Protein AF-A0A1V5PUN3-F1 (afdb_monomer)

Sequence (95 aa):
MGYGFSNLSFWVIFLATVVAEISAVLPTHALAGFGTYEGAFALAFIALGFSSGIAITVGFSYHLIMLSFSVILGIISMIIISLPFYRPKTAVNTP

Radius of gyration: 19.84 Å; Cα contacts (8 Å, |Δi|>4): 68; chains: 1; bounding box: 34×22×71 Å

Secondary structure (DSSP, 8-state):
----GGGS-HHHHHHHHHHHHHHHHSTT--GGGTTHHHHHHHHHHHHTT--HHHHHHHHHHHHHHHHHHHHHHHHHHHHHHHSGGG---------

Mean predicted aligned error: 7.39 Å

Foldseek 3Di:
DPDDPVRDDPVLQVVLQVQLVVQVPDPPADDLNPPRSLVSSLVSNVVVPDDSVVSNVCSVVVSVVVSVVVVVVVVVVVVVCPDPVNPPPPPPPDD

pLDDT: mean 86.66, std 10.56, range [55.34, 97.75]

Structure (mmCIF, N/CA/C/O backbone):
data_AF-A0A1V5PUN3-F1
#
_entry.id   AF-A0A1V5PUN3-F1
#
loop_
_atom_site.group_PDB
_atom_site.id
_atom_site.type_symbol
_atom_site.label_atom_id
_atom_site.label_alt_id
_atom_site.label_comp_id
_atom_site.label_asym_id
_atom_site.label_entity_id
_atom_site.label_seq_id
_atom_site.pdbx_PDB_ins_code
_atom_site.Cartn_x
_atom_site.Cartn_y
_atom_site.Cartn_z
_atom_site.occupancy
_atom_site.B_iso_or_equiv
_atom_site.auth_seq_id
_atom_site.auth_comp_id
_atom_site.auth_asym_id
_atom_site.auth_atom_id
_atom_site.pdbx_PDB_model_num
ATOM 1 N N 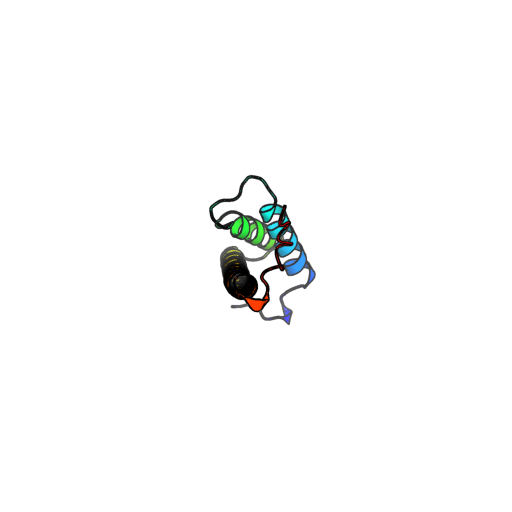. MET A 1 1 ? 5.022 3.317 18.017 1.00 55.56 1 MET A N 1
ATOM 2 C CA . MET A 1 1 ? 3.851 2.474 17.689 1.00 55.56 1 MET A CA 1
ATOM 3 C C . MET A 1 1 ? 3.543 1.647 18.932 1.00 55.56 1 MET A C 1
ATOM 5 O O . MET A 1 1 ? 4.400 0.886 19.343 1.00 55.56 1 MET A O 1
ATOM 9 N N . GLY A 1 2 ? 2.416 1.873 19.615 1.00 64.81 2 GLY A N 1
ATOM 10 C CA . GLY A 1 2 ? 2.117 1.264 20.929 1.00 64.81 2 GLY A CA 1
ATOM 11 C C . GLY A 1 2 ? 1.716 -0.221 20.904 1.00 64.81 2 GLY A C 1
ATOM 12 O O . GLY A 1 2 ? 1.188 -0.718 21.889 1.00 64.81 2 GLY A O 1
ATOM 13 N N . TYR A 1 3 ? 1.927 -0.912 19.781 1.00 66.56 3 TYR A N 1
ATOM 14 C CA . TYR A 1 3 ? 1.604 -2.323 19.570 1.00 66.56 3 TYR A CA 1
ATOM 15 C C . TYR A 1 3 ? 2.873 -3.038 19.096 1.00 66.56 3 TYR A C 1
ATOM 17 O O . TYR A 1 3 ? 3.526 -2.569 18.165 1.00 66.56 3 TYR A O 1
ATOM 25 N N . GLY A 1 4 ? 3.230 -4.150 19.743 1.00 68.56 4 GLY A N 1
ATOM 26 C CA . GLY A 1 4 ? 4.290 -5.050 19.281 1.00 68.56 4 GLY A CA 1
ATOM 27 C C . GLY A 1 4 ? 3.755 -6.108 18.312 1.00 68.56 4 GLY A C 1
ATOM 28 O O . GLY A 1 4 ? 2.546 -6.319 18.233 1.00 68.56 4 GLY A O 1
ATOM 29 N N . PHE A 1 5 ? 4.649 -6.818 17.615 1.00 66.75 5 PHE A N 1
ATOM 30 C CA . PHE A 1 5 ? 4.281 -7.909 16.696 1.00 66.75 5 PHE A CA 1
ATOM 31 C C . PHE A 1 5 ? 3.448 -9.017 17.364 1.00 66.75 5 PHE A C 1
ATOM 33 O O . PHE A 1 5 ? 2.621 -9.633 16.704 1.00 66.75 5 PHE A O 1
ATOM 40 N N . SER A 1 6 ? 3.598 -9.226 18.676 1.00 71.00 6 SER A N 1
ATOM 41 C CA . SER A 1 6 ? 2.778 -10.164 19.458 1.00 71.00 6 SER A CA 1
ATOM 42 C C . SER A 1 6 ? 1.301 -9.771 19.552 1.00 71.00 6 SER A C 1
ATOM 44 O O . SER A 1 6 ? 0.459 -10.625 19.805 1.00 71.00 6 SER A O 1
ATOM 46 N N . ASN A 1 7 ? 0.984 -8.487 19.371 1.00 72.38 7 ASN A N 1
ATOM 47 C CA . ASN A 1 7 ? -0.365 -7.940 19.536 1.00 72.38 7 ASN A CA 1
ATOM 48 C C . ASN A 1 7 ? -1.083 -7.767 18.189 1.00 72.38 7 ASN A C 1
ATOM 50 O O . ASN A 1 7 ? -2.229 -7.321 18.150 1.00 72.38 7 ASN A O 1
ATOM 54 N N . LEU A 1 8 ? -0.408 -8.085 17.083 1.00 75.69 8 LEU A N 1
ATOM 55 C CA . LEU A 1 8 ? -0.938 -7.993 15.730 1.00 75.69 8 LEU A CA 1
ATOM 56 C C . LEU A 1 8 ? -1.288 -9.394 15.238 1.00 75.69 8 LEU A C 1
ATOM 58 O O . LEU A 1 8 ? -0.428 -10.173 14.836 1.00 75.69 8 LEU A O 1
ATOM 62 N N . SER A 1 9 ? -2.581 -9.708 15.270 1.00 86.25 9 SER A N 1
ATOM 63 C CA . SER A 1 9 ? -3.088 -10.933 14.660 1.00 86.25 9 SER A CA 1
ATOM 64 C C . SER A 1 9 ? -2.834 -10.898 13.154 1.00 86.25 9 SER A C 1
ATOM 66 O O . SER A 1 9 ? -3.230 -9.949 12.475 1.00 86.25 9 SER A O 1
ATOM 68 N N . PHE A 1 10 ? -2.218 -11.957 12.625 1.00 87.31 10 PHE A N 1
ATOM 69 C CA . PHE A 1 10 ? -2.026 -12.142 11.186 1.00 87.31 10 PHE A CA 1
ATOM 70 C C . PHE A 1 10 ? -3.330 -11.917 10.408 1.00 87.31 10 PHE A C 1
ATOM 72 O O . PHE A 1 10 ? -3.340 -11.206 9.408 1.00 87.31 10 PHE A O 1
ATOM 79 N N . TRP A 1 11 ? -4.442 -12.453 10.917 1.00 89.88 11 TRP A N 1
ATOM 80 C CA . TRP A 1 11 ? -5.754 -12.345 10.281 1.00 89.88 11 TRP A CA 1
ATOM 81 C C . TRP A 1 11 ? -6.278 -10.915 10.213 1.00 89.88 11 TRP A C 1
ATOM 83 O O . TRP A 1 11 ? -6.950 -10.565 9.248 1.00 89.88 11 TRP A O 1
ATOM 93 N N . VAL A 1 12 ? -5.947 -10.084 11.203 1.00 88.19 12 VAL A N 1
ATOM 94 C CA . VAL A 1 12 ? -6.334 -8.670 11.203 1.00 88.19 12 VAL A CA 1
ATOM 95 C C . VAL A 1 12 ? -5.617 -7.937 10.081 1.00 88.19 12 VAL A C 1
ATOM 97 O O . VAL A 1 12 ? -6.265 -7.258 9.288 1.00 88.19 12 VAL A O 1
ATOM 100 N N . ILE A 1 13 ? -4.292 -8.099 9.995 1.00 88.94 13 ILE A N 1
ATOM 101 C CA . ILE A 1 13 ? -3.498 -7.455 8.943 1.00 88.94 13 ILE A CA 1
ATOM 102 C C . ILE A 1 13 ? -3.961 -7.957 7.578 1.00 88.94 13 ILE A C 1
ATOM 104 O O . ILE A 1 13 ? -4.248 -7.152 6.702 1.00 88.94 13 ILE A O 1
ATOM 108 N N . PHE A 1 14 ? -4.086 -9.276 7.418 1.00 91.81 14 PHE A N 1
ATOM 109 C CA . PHE A 1 14 ? -4.510 -9.890 6.166 1.00 91.81 14 PHE A CA 1
ATOM 110 C C . PHE A 1 14 ? -5.858 -9.343 5.690 1.00 91.81 14 PHE A C 1
ATOM 112 O O . PHE A 1 14 ? -5.963 -8.892 4.553 1.00 91.81 14 PHE A O 1
ATOM 119 N N . LEU A 1 15 ? -6.876 -9.332 6.556 1.00 92.62 15 LEU A N 1
ATOM 120 C CA . LEU A 1 15 ? -8.205 -8.860 6.179 1.00 92.62 15 LEU A CA 1
ATOM 121 C C . LEU A 1 15 ? -8.200 -7.366 5.842 1.00 92.62 15 LEU A C 1
ATOM 123 O O . LEU A 1 15 ? -8.809 -6.960 4.855 1.00 92.62 15 LEU A O 1
ATOM 127 N N . ALA A 1 16 ? -7.486 -6.553 6.621 1.00 91.38 16 ALA A N 1
ATOM 128 C CA . ALA A 1 16 ? -7.362 -5.128 6.347 1.00 91.38 16 ALA A CA 1
ATOM 129 C C . ALA A 1 16 ? -6.655 -4.837 5.019 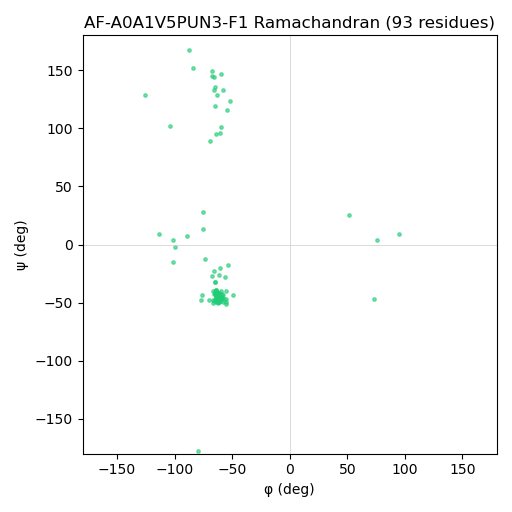1.00 91.38 16 ALA A C 1
ATOM 131 O O . ALA A 1 16 ? -7.120 -3.994 4.253 1.00 91.38 16 ALA A O 1
ATOM 132 N N . THR A 1 17 ? -5.580 -5.566 4.715 1.00 91.19 17 THR A N 1
ATOM 133 C CA . THR A 1 17 ? -4.897 -5.474 3.423 1.00 91.19 17 THR A CA 1
ATOM 134 C C . THR A 1 17 ? -5.821 -5.910 2.291 1.00 91.19 17 THR A C 1
ATOM 136 O O . THR A 1 17 ? -5.938 -5.185 1.315 1.00 91.19 17 THR A O 1
ATOM 139 N N . VAL A 1 18 ? -6.552 -7.023 2.423 1.00 94.12 18 VAL A N 1
ATOM 140 C CA . VAL A 1 18 ? -7.514 -7.469 1.397 1.00 94.12 18 VAL A CA 1
ATOM 141 C C . VAL A 1 18 ? -8.575 -6.405 1.119 1.00 94.12 18 VAL A C 1
ATOM 143 O O . VAL A 1 18 ? -8.873 -6.137 -0.039 1.00 94.12 18 VAL A O 1
ATOM 146 N N . VAL A 1 19 ? -9.128 -5.763 2.151 1.00 92.69 19 VAL A N 1
ATOM 147 C CA . VAL A 1 19 ? -10.109 -4.679 1.971 1.00 92.69 19 VAL A CA 1
ATOM 148 C C . VAL A 1 19 ? -9.487 -3.476 1.256 1.00 92.69 19 VAL A C 1
ATOM 150 O O . VAL A 1 19 ? 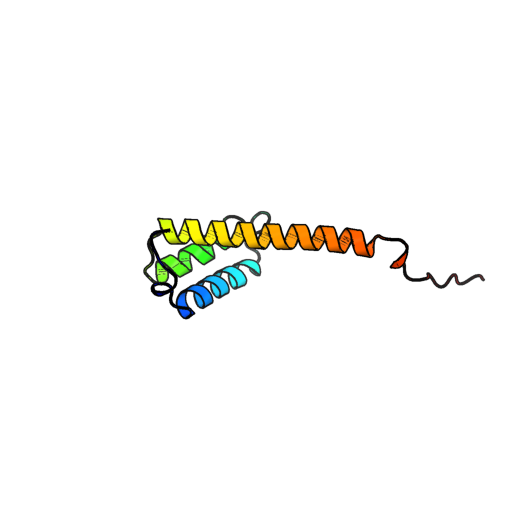-10.125 -2.893 0.378 1.00 92.69 19 VAL A O 1
ATOM 153 N N . ALA A 1 20 ? -8.240 -3.129 1.575 1.00 91.75 20 ALA A N 1
ATOM 154 C CA . ALA A 1 20 ? -7.515 -2.065 0.887 1.00 91.75 20 ALA A CA 1
ATOM 155 C C . ALA A 1 20 ? -7.239 -2.409 -0.588 1.00 91.75 20 ALA A C 1
ATOM 157 O O . ALA A 1 20 ? -7.485 -1.583 -1.464 1.00 91.75 20 ALA A O 1
ATOM 158 N N . GLU A 1 21 ? -6.838 -3.642 -0.891 1.00 92.31 21 GLU A N 1
ATOM 159 C CA . GLU A 1 21 ? -6.628 -4.113 -2.266 1.00 92.31 21 GLU A CA 1
ATOM 160 C C . GLU A 1 21 ? -7.935 -4.188 -3.063 1.00 92.31 21 GLU A C 1
ATOM 162 O O . GLU A 1 21 ? -7.979 -3.775 -4.217 1.00 92.31 21 GLU A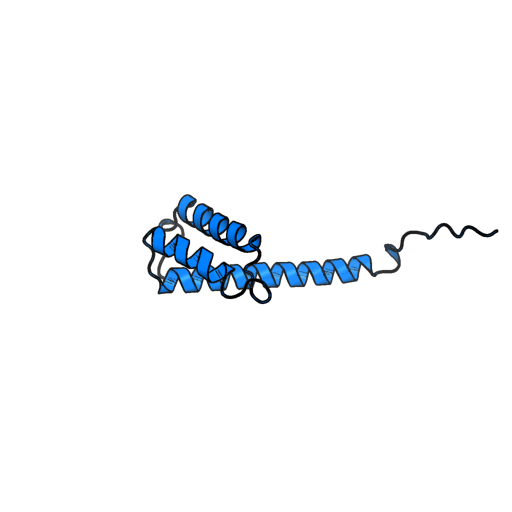 O 1
ATOM 167 N N . ILE A 1 22 ? -9.037 -4.641 -2.452 1.00 92.62 22 ILE A N 1
ATOM 168 C CA . ILE A 1 22 ? -10.366 -4.580 -3.080 1.00 92.62 22 ILE A CA 1
ATOM 169 C C . ILE A 1 22 ? -10.709 -3.135 -3.402 1.00 92.62 22 ILE A C 1
ATOM 171 O O . ILE A 1 22 ? -11.202 -2.860 -4.497 1.00 92.62 22 ILE A O 1
ATOM 175 N N . SER A 1 23 ? -10.423 -2.216 -2.471 1.00 91.19 23 SER A N 1
ATOM 176 C CA . SER A 1 23 ? -10.619 -0.803 -2.739 1.00 91.19 23 SER A CA 1
ATOM 177 C C . SER A 1 23 ? -9.852 -0.423 -3.995 1.00 91.19 23 SER A C 1
ATOM 179 O O . SER A 1 23 ? -10.517 0.070 -4.895 1.00 91.19 23 SER A O 1
ATOM 181 N N . ALA A 1 24 ? -8.559 -0.781 -4.120 1.00 87.69 24 ALA A N 1
ATOM 182 C CA . ALA A 1 24 ? -7.631 -0.480 -5.229 1.00 87.69 24 ALA A CA 1
ATOM 183 C C . ALA A 1 24 ? -8.126 -0.872 -6.638 1.00 87.69 24 ALA A C 1
ATOM 185 O O . ALA A 1 24 ? -7.633 -0.340 -7.632 1.00 87.69 24 ALA A O 1
ATOM 186 N N . VAL A 1 25 ? -9.137 -1.740 -6.745 1.00 89.25 25 VAL A N 1
ATOM 187 C CA . VAL A 1 25 ? -9.740 -2.155 -8.026 1.00 89.25 25 VAL A CA 1
ATOM 188 C C . VAL A 1 25 ? -11.065 -1.451 -8.342 1.00 89.25 25 VAL A C 1
ATOM 190 O O . VAL A 1 25 ? -11.529 -1.496 -9.481 1.00 89.25 25 VAL A O 1
ATOM 193 N N . LEU A 1 26 ? -11.699 -0.800 -7.362 1.00 87.56 26 LEU A N 1
ATOM 194 C CA . LEU A 1 26 ? -12.964 -0.084 -7.561 1.00 87.56 26 LEU A CA 1
ATOM 195 C C . LEU A 1 26 ? -12.779 1.154 -8.455 1.00 87.56 26 LEU A C 1
ATOM 197 O O . LEU A 1 26 ? -11.753 1.810 -8.387 1.00 87.56 26 LEU A O 1
ATOM 201 N N . PRO A 1 27 ? -13.774 1.590 -9.241 1.00 83.06 27 PRO A N 1
ATOM 202 C CA . PRO A 1 27 ? -13.670 2.804 -10.062 1.00 83.06 27 PRO A CA 1
ATOM 203 C C . PRO A 1 27 ? -13.778 4.109 -9.241 1.00 83.06 27 PRO A C 1
ATOM 205 O O . PRO A 1 27 ? -14.256 5.124 -9.738 1.00 83.06 27 PRO A O 1
ATOM 208 N N . THR A 1 28 ? -13.384 4.087 -7.967 1.00 80.12 28 THR A N 1
ATOM 209 C CA . THR A 1 28 ? -13.541 5.191 -7.008 1.00 80.12 28 THR A CA 1
ATOM 210 C C . THR A 1 28 ? -12.211 5.795 -6.559 1.00 80.12 28 THR A C 1
ATOM 212 O O . THR A 1 28 ? -12.204 6.603 -5.638 1.00 80.12 28 THR A O 1
ATOM 215 N N . HIS A 1 29 ? -11.091 5.424 -7.185 1.00 80.06 29 HIS A N 1
ATOM 216 C CA . HIS A 1 29 ? -9.755 5.892 -6.801 1.00 80.06 29 HIS A CA 1
ATOM 217 C C . HIS A 1 29 ? -9.542 7.376 -7.003 1.00 80.06 29 HIS A C 1
ATOM 219 O O . HIS A 1 29 ? -9.780 7.910 -8.085 1.00 80.06 29 HIS A O 1
ATOM 225 N N . ALA A 1 30 ? -8.987 8.021 -5.980 1.00 82.06 30 ALA A N 1
ATOM 226 C CA . ALA A 1 30 ? -8.328 9.305 -6.159 1.00 82.06 30 ALA A CA 1
ATOM 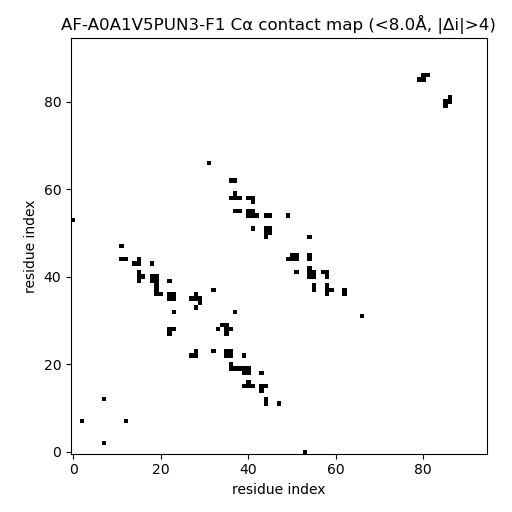227 C C . ALA A 1 30 ? -6.912 9.106 -6.735 1.00 82.06 30 ALA A C 1
ATOM 229 O O . ALA A 1 30 ? -6.475 7.986 -7.017 1.00 82.06 30 ALA A O 1
ATOM 230 N N . LEU A 1 31 ? -6.175 10.205 -6.913 1.00 84.50 31 LEU A N 1
ATOM 231 C CA . LEU A 1 31 ? -4.812 10.179 -7.443 1.00 84.50 31 LEU A CA 1
ATOM 232 C C . LEU A 1 31 ? -3.935 9.179 -6.670 1.00 84.50 31 LEU A C 1
ATOM 234 O O . LEU A 1 31 ? -3.818 9.274 -5.451 1.00 84.50 31 LEU A O 1
ATOM 238 N N . ALA A 1 32 ? -3.334 8.226 -7.390 1.00 84.75 32 ALA A N 1
ATOM 239 C CA . ALA A 1 32 ? -2.490 7.160 -6.840 1.00 84.75 32 ALA A CA 1
ATOM 240 C C . ALA A 1 32 ? -3.120 6.358 -5.677 1.00 84.75 32 ALA A C 1
ATOM 242 O O . ALA A 1 32 ? -2.395 5.825 -4.847 1.00 84.75 32 ALA A O 1
ATOM 243 N N . GLY A 1 33 ? -4.455 6.286 -5.592 1.00 82.81 33 GLY A N 1
ATOM 244 C CA . GLY A 1 33 ? -5.156 5.557 -4.528 1.00 82.81 33 GLY A CA 1
ATOM 245 C C . GLY A 1 33 ? -5.180 6.270 -3.170 1.00 82.81 33 GLY A C 1
ATOM 246 O O . GLY A 1 33 ? -5.711 5.720 -2.204 1.00 82.81 33 GLY A O 1
ATOM 247 N N . PHE A 1 34 ? -4.659 7.500 -3.069 1.00 88.19 34 PHE A N 1
ATOM 248 C CA . PHE A 1 34 ? -4.687 8.269 -1.819 1.00 88.19 34 PHE A CA 1
ATOM 249 C C . PHE A 1 34 ? -6.122 8.509 -1.329 1.00 88.19 34 PHE A C 1
ATOM 251 O O . PHE A 1 34 ? -7.069 8.636 -2.108 1.00 88.19 34 PHE A O 1
ATOM 258 N N . GLY A 1 35 ? -6.305 8.541 -0.014 1.00 87.50 35 GLY A N 1
ATOM 259 C CA . GLY A 1 35 ? -7.585 8.690 0.680 1.00 87.50 35 GLY A CA 1
ATOM 260 C C . GLY A 1 35 ? -8.473 7.446 0.629 1.00 87.50 35 GLY A C 1
ATOM 261 O O . GLY A 1 35 ? -8.991 7.018 1.657 1.00 87.50 35 GLY A O 1
ATOM 262 N N . THR A 1 36 ? -8.634 6.835 -0.544 1.00 91.06 36 THR A N 1
ATOM 263 C CA . THR A 1 36 ? -9.493 5.653 -0.735 1.00 91.06 36 THR A CA 1
ATOM 264 C C . THR A 1 36 ? -8.849 4.372 -0.229 1.00 91.06 36 THR A C 1
ATOM 266 O O . THR A 1 36 ? -9.478 3.665 0.558 1.00 91.06 36 THR A O 1
ATOM 269 N N . TYR A 1 37 ? -7.587 4.120 -0.582 1.00 91.75 37 TYR A N 1
ATOM 270 C CA . TYR A 1 37 ? -6.837 2.962 -0.093 1.00 91.75 37 TYR A CA 1
ATOM 271 C C . TYR A 1 37 ? -6.633 3.024 1.424 1.00 91.75 37 TYR A C 1
ATOM 273 O O . TYR A 1 37 ? -6.954 2.090 2.159 1.00 91.75 37 TYR A O 1
ATOM 281 N N . GLU A 1 38 ? -6.165 4.174 1.913 1.00 93.38 38 GLU A N 1
ATOM 282 C CA . GLU A 1 38 ? -5.963 4.430 3.342 1.00 93.38 38 GLU A CA 1
ATOM 283 C C . GLU A 1 38 ? -7.265 4.355 4.132 1.00 93.38 38 GLU A C 1
ATOM 285 O O . GLU A 1 38 ? -7.291 3.785 5.220 1.00 93.38 38 GLU A O 1
ATOM 290 N N . GLY A 1 39 ? -8.346 4.915 3.584 1.00 92.81 39 GLY A N 1
ATOM 291 C CA . GLY A 1 39 ? -9.667 4.892 4.196 1.00 92.81 39 GLY A CA 1
ATOM 292 C C . GLY A 1 39 ? -10.215 3.475 4.304 1.00 92.81 39 GLY A C 1
ATOM 293 O O . GLY A 1 39 ? -10.676 3.091 5.375 1.00 92.81 39 GLY A O 1
ATOM 294 N N . ALA A 1 40 ? -10.112 2.674 3.242 1.00 93.50 40 ALA A N 1
ATOM 295 C CA . ALA A 1 40 ? -10.532 1.275 3.252 1.00 93.50 40 ALA A CA 1
ATOM 296 C C . ALA A 1 40 ? -9.725 0.445 4.262 1.00 93.50 40 ALA A C 1
ATOM 298 O O . ALA A 1 40 ? -10.305 -0.286 5.069 1.00 93.50 40 ALA A O 1
ATOM 299 N N . PHE A 1 41 ? -8.400 0.618 4.283 1.00 93.94 41 PHE A N 1
ATOM 300 C CA . PHE A 1 41 ? -7.519 -0.040 5.248 1.00 93.94 41 PHE A CA 1
ATOM 301 C C . PHE A 1 41 ? -7.853 0.364 6.692 1.00 93.94 41 PHE A C 1
ATOM 303 O O . PHE A 1 41 ? -8.014 -0.487 7.570 1.00 93.94 41 PHE A O 1
ATOM 310 N N . ALA A 1 42 ? -7.979 1.669 6.949 1.00 94.25 42 ALA A N 1
ATOM 311 C CA . ALA A 1 42 ? -8.266 2.194 8.277 1.00 94.25 42 ALA A CA 1
ATOM 312 C C . ALA A 1 42 ? -9.654 1.760 8.761 1.00 94.25 42 ALA A C 1
ATOM 314 O O . ALA A 1 42 ? -9.803 1.383 9.921 1.00 94.25 42 ALA A O 1
ATOM 315 N N . LEU A 1 43 ? -10.655 1.753 7.879 1.00 94.44 43 LEU A N 1
ATOM 316 C CA . LEU A 1 43 ? -12.011 1.312 8.197 1.00 94.44 43 LEU A CA 1
ATOM 317 C C . LEU A 1 43 ? -12.046 -0.174 8.564 1.00 94.44 43 LEU A C 1
ATOM 319 O O . LEU A 1 43 ? -12.704 -0.534 9.537 1.00 94.44 43 LEU A O 1
ATOM 323 N N . ALA A 1 44 ? -11.278 -1.018 7.871 1.00 93.06 44 ALA A N 1
ATOM 324 C CA . ALA A 1 44 ? -11.123 -2.422 8.241 1.00 93.06 44 ALA A CA 1
ATOM 325 C C . ALA A 1 44 ? -10.447 -2.590 9.614 1.00 93.06 44 ALA A C 1
ATOM 327 O O . ALA A 1 44 ? -10.945 -3.336 10.454 1.00 93.06 44 ALA A O 1
ATOM 328 N N . PHE A 1 45 ? -9.363 -1.857 9.894 1.00 91.75 45 PHE A N 1
ATOM 329 C CA . PHE A 1 45 ? -8.700 -1.890 11.207 1.00 91.75 45 PHE A CA 1
ATOM 330 C C . PHE A 1 45 ? -9.617 -1.419 12.344 1.00 91.75 45 PHE A C 1
ATOM 332 O O . PHE A 1 45 ? -9.650 -2.037 13.409 1.00 91.75 45 PHE A O 1
ATOM 339 N N . ILE A 1 46 ? -10.384 -0.351 12.117 1.00 93.69 46 ILE A N 1
ATOM 340 C CA . ILE A 1 46 ? -11.359 0.168 13.085 1.00 93.69 46 ILE A CA 1
ATOM 341 C C . ILE A 1 46 ? -12.469 -0.862 13.323 1.00 93.69 46 ILE A C 1
ATOM 343 O O . ILE A 1 46 ? -12.802 -1.138 14.474 1.00 93.69 46 ILE A O 1
ATOM 347 N N . ALA A 1 47 ? -12.997 -1.484 12.263 1.00 92.75 47 ALA A N 1
ATOM 348 C CA . ALA A 1 47 ? -14.007 -2.539 12.370 1.00 92.75 47 ALA A CA 1
ATOM 349 C C . ALA A 1 47 ? -13.504 -3.774 13.142 1.00 92.75 47 ALA A C 1
ATOM 351 O O . ALA A 1 47 ? -14.293 -4.479 13.766 1.00 92.75 47 ALA A O 1
ATOM 352 N N . LEU A 1 48 ? -12.189 -4.006 13.145 1.00 90.00 48 LEU A N 1
ATOM 353 C CA . LEU A 1 48 ? -11.518 -5.074 13.889 1.00 90.00 48 LEU A CA 1
ATOM 354 C C . LEU A 1 48 ? -11.109 -4.671 15.318 1.00 90.00 48 LEU A C 1
ATOM 356 O O . LEU A 1 48 ? -10.438 -5.442 16.002 1.00 90.00 48 LEU A O 1
ATOM 360 N N . GLY A 1 49 ? -11.520 -3.488 15.787 1.00 88.81 49 GLY A N 1
ATOM 361 C CA . GLY A 1 49 ? -11.369 -3.050 17.178 1.00 88.81 49 GLY A CA 1
ATOM 362 C C . GLY A 1 49 ? -10.126 -2.207 17.473 1.00 88.81 49 GLY A C 1
ATOM 363 O O . GLY A 1 49 ? -9.845 -1.932 18.639 1.00 88.81 49 GLY A O 1
ATOM 364 N N . PHE A 1 50 ? -9.379 -1.774 16.455 1.00 89.44 50 PHE A N 1
ATOM 365 C CA . PHE A 1 50 ? -8.224 -0.892 16.647 1.00 89.44 50 PHE A CA 1
ATOM 366 C C . PHE A 1 50 ? -8.644 0.576 16.725 1.00 89.44 50 PHE A C 1
ATOM 368 O O . PHE A 1 50 ? -9.636 1.003 16.135 1.00 89.44 50 PHE A O 1
ATOM 375 N N . SER A 1 51 ? -7.855 1.385 17.436 1.00 91.56 51 SER A N 1
ATOM 376 C CA . SER A 1 51 ? -8.111 2.823 17.504 1.00 91.56 51 SER A CA 1
ATOM 377 C C . SER A 1 51 ? -7.872 3.495 16.150 1.00 91.56 51 SER A C 1
ATOM 379 O O . SER A 1 51 ? -6.942 3.150 15.415 1.00 91.56 51 SER A O 1
ATOM 381 N N . SER A 1 52 ? -8.681 4.511 15.847 1.00 91.44 52 SER A N 1
ATOM 382 C CA . SER A 1 52 ? -8.598 5.271 14.594 1.00 91.44 52 SER A CA 1
ATOM 383 C C . SER A 1 52 ? -7.211 5.868 14.354 1.00 91.44 52 SER A C 1
ATOM 385 O O . SER A 1 52 ? -6.699 5.797 13.241 1.00 91.44 52 SER A O 1
ATOM 387 N N . GLY A 1 53 ? -6.558 6.388 15.398 1.00 91.94 53 GLY A N 1
ATOM 388 C CA . GLY A 1 53 ? -5.213 6.955 15.286 1.00 91.94 53 GLY A CA 1
ATOM 389 C C . GLY A 1 53 ? -4.178 5.945 14.780 1.00 91.94 53 GLY A C 1
ATOM 390 O O . GLY A 1 53 ? -3.347 6.278 13.935 1.00 91.94 53 GLY A O 1
ATOM 391 N N . ILE A 1 54 ? -4.250 4.694 15.243 1.00 89.75 54 ILE A N 1
ATOM 392 C CA . ILE A 1 54 ? -3.344 3.633 14.786 1.00 89.75 54 ILE A CA 1
ATOM 393 C C . ILE A 1 54 ? -3.743 3.139 13.402 1.00 89.75 54 ILE A C 1
ATOM 395 O O . ILE A 1 54 ? -2.872 2.999 12.549 1.00 89.75 54 ILE A O 1
ATOM 399 N N . ALA A 1 55 ? -5.038 2.936 13.165 1.00 91.56 55 ALA A N 1
ATOM 400 C CA . ALA A 1 55 ? -5.564 2.489 11.881 1.00 91.56 55 ALA A CA 1
ATOM 401 C C . ALA A 1 55 ? -5.138 3.420 10.731 1.00 91.56 55 ALA A C 1
ATOM 403 O O . ALA A 1 55 ? -4.615 2.957 9.719 1.00 91.56 55 ALA A O 1
ATOM 404 N N . ILE A 1 56 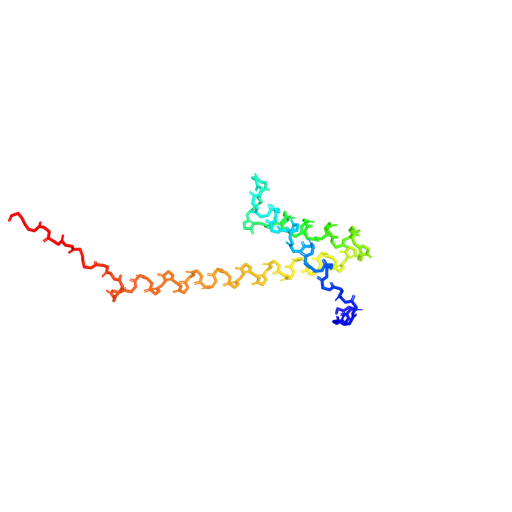? -5.277 4.735 10.929 1.00 93.50 56 ILE A N 1
ATOM 405 C CA . ILE A 1 56 ? -4.872 5.760 9.958 1.00 93.50 56 ILE A CA 1
ATOM 406 C C . ILE A 1 56 ? -3.352 5.769 9.784 1.00 93.50 56 ILE A C 1
ATOM 408 O O . ILE A 1 56 ? -2.864 5.738 8.658 1.00 93.50 56 ILE A O 1
ATOM 412 N N . THR A 1 57 ? -2.590 5.774 10.884 1.00 92.62 57 THR A N 1
ATOM 413 C CA . THR A 1 57 ? -1.119 5.830 10.818 1.00 92.62 57 THR A CA 1
ATOM 414 C C . THR A 1 57 ? -0.544 4.625 10.073 1.00 92.62 57 THR A C 1
ATOM 416 O O . THR A 1 57 ? 0.345 4.784 9.236 1.00 92.62 57 THR A O 1
ATOM 419 N N . VAL A 1 58 ? -1.041 3.421 10.366 1.00 90.19 58 VAL A N 1
ATOM 420 C CA . VAL A 1 58 ? -0.572 2.181 9.735 1.00 90.19 58 VAL A CA 1
ATOM 421 C C . VAL A 1 58 ? -1.001 2.127 8.275 1.00 90.19 58 VAL A C 1
ATOM 423 O O . VAL A 1 58 ? -0.147 1.881 7.429 1.00 90.19 58 VAL A O 1
ATOM 426 N N . GLY A 1 59 ? -2.272 2.410 7.970 1.00 91.19 59 GLY A N 1
ATOM 427 C CA . GLY A 1 59 ? -2.775 2.407 6.594 1.00 91.19 59 GLY A CA 1
ATOM 428 C C . GLY A 1 59 ? -2.023 3.387 5.696 1.00 91.19 59 GLY A C 1
ATOM 429 O O . GLY A 1 59 ? -1.573 3.010 4.617 1.00 91.19 59 GLY A O 1
ATOM 430 N N . PHE A 1 60 ? -1.786 4.606 6.184 1.00 93.44 60 PHE A N 1
ATOM 431 C CA . PHE A 1 60 ? -1.007 5.619 5.471 1.00 93.44 60 PHE A CA 1
ATOM 432 C C . PHE A 1 60 ? 0.455 5.219 5.279 1.00 93.44 60 PHE A C 1
ATOM 434 O O . PHE A 1 60 ? 0.977 5.289 4.168 1.00 93.44 60 PHE A O 1
ATOM 441 N N . SER A 1 61 ? 1.120 4.750 6.339 1.00 92.50 61 SER A N 1
ATOM 442 C CA . SER A 1 61 ? 2.528 4.338 6.248 1.00 92.50 61 SER A CA 1
ATOM 443 C C . SER A 1 61 ? 2.706 3.167 5.282 1.00 92.50 61 SER A C 1
ATOM 445 O O . SER A 1 61 ? 3.626 3.169 4.467 1.00 92.50 61 SER A O 1
ATOM 447 N N . TYR A 1 62 ? 1.815 2.179 5.355 1.00 91.38 62 TYR A N 1
ATOM 448 C CA . TYR A 1 62 ? 1.836 1.011 4.485 1.00 91.38 62 TYR A CA 1
ATOM 449 C C . TYR A 1 62 ? 1.639 1.400 3.017 1.00 91.38 62 TYR A C 1
ATOM 451 O O . TYR A 1 62 ? 2.461 1.031 2.175 1.00 91.38 62 TYR A O 1
ATOM 459 N N . HIS A 1 63 ? 0.614 2.204 2.723 1.00 94.12 63 HIS A N 1
ATOM 460 C CA . HIS A 1 63 ? 0.329 2.662 1.367 1.00 94.12 63 HIS A CA 1
ATOM 461 C C . HIS A 1 63 ? 1.499 3.458 0.775 1.00 94.12 63 HIS A C 1
ATOM 463 O O . HIS A 1 63 ? 1.952 3.164 -0.331 1.00 94.12 63 HIS A O 1
ATOM 469 N N . LEU A 1 64 ? 2.064 4.399 1.539 1.00 94.50 64 LEU A N 1
ATOM 470 C CA . LEU A 1 64 ? 3.186 5.224 1.093 1.00 94.50 64 LEU A CA 1
ATOM 471 C C . LEU A 1 64 ? 4.429 4.385 0.764 1.00 94.50 64 LEU A C 1
ATOM 473 O O . LEU A 1 64 ? 5.089 4.633 -0.247 1.00 94.50 64 LEU A O 1
ATOM 477 N N . ILE A 1 65 ? 4.749 3.385 1.590 1.00 94.75 65 ILE A N 1
ATOM 478 C CA . ILE A 1 65 ? 5.896 2.494 1.363 1.00 94.75 65 ILE A CA 1
ATOM 479 C C . ILE A 1 65 ? 5.676 1.653 0.103 1.00 94.75 65 ILE A C 1
ATOM 481 O O . ILE A 1 65 ? 6.561 1.600 -0.753 1.00 94.75 65 ILE A O 1
ATOM 485 N N . MET A 1 66 ? 4.501 1.034 -0.040 1.00 92.88 66 MET A N 1
ATOM 486 C CA . MET A 1 66 ? 4.168 0.184 -1.190 1.00 92.88 66 MET A CA 1
ATOM 487 C C . MET A 1 66 ? 4.143 0.968 -2.501 1.00 92.88 66 MET A C 1
ATOM 489 O O . MET A 1 66 ? 4.700 0.518 -3.507 1.00 92.88 66 MET A O 1
ATOM 493 N N . LEU A 1 67 ? 3.547 2.162 -2.487 1.00 93.81 67 LEU A N 1
ATOM 494 C CA . LEU A 1 67 ? 3.496 3.048 -3.643 1.00 93.81 67 LEU A CA 1
ATOM 495 C C . LEU A 1 67 ? 4.903 3.495 -4.044 1.00 93.81 67 LEU A C 1
ATOM 497 O O . LEU A 1 67 ? 5.277 3.386 -5.210 1.00 93.81 67 LEU A O 1
ATOM 501 N N . SER A 1 68 ? 5.709 3.935 -3.074 1.00 95.75 68 SER A N 1
ATOM 502 C CA . SER A 1 68 ? 7.088 4.372 -3.320 1.00 95.75 68 SER A CA 1
ATOM 503 C C . SER A 1 68 ? 7.937 3.240 -3.895 1.00 95.75 68 SER A C 1
ATOM 505 O O . SER A 1 68 ? 8.639 3.436 -4.886 1.00 95.75 68 SER A O 1
ATOM 507 N N . PHE A 1 69 ? 7.833 2.039 -3.321 1.00 96.56 69 PHE A N 1
ATOM 508 C CA . PHE A 1 69 ? 8.519 0.851 -3.822 1.00 96.56 69 PHE A CA 1
ATOM 509 C C . PHE A 1 69 ? 8.115 0.530 -5.267 1.00 96.56 69 PHE A C 1
ATOM 511 O O . PHE A 1 69 ? 8.980 0.326 -6.120 1.00 96.56 69 PHE A O 1
ATOM 518 N N . SER A 1 70 ? 6.814 0.558 -5.563 1.00 94.81 70 SER A N 1
ATOM 519 C CA . SER A 1 70 ? 6.278 0.263 -6.897 1.00 94.81 70 SER A CA 1
ATOM 520 C C . SER A 1 70 ? 6.717 1.289 -7.941 1.00 94.81 70 SER A C 1
ATOM 522 O O . SER A 1 70 ? 7.121 0.916 -9.040 1.00 94.81 70 SER A O 1
ATOM 524 N N . VAL A 1 71 ? 6.701 2.580 -7.596 1.00 96.19 71 VAL A N 1
ATOM 525 C CA . VAL A 1 71 ? 7.159 3.664 -8.479 1.00 96.19 71 VAL A CA 1
ATOM 526 C C . VAL A 1 71 ? 8.650 3.531 -8.772 1.00 96.19 71 VAL A C 1
ATOM 528 O O . VAL A 1 71 ? 9.048 3.584 -9.935 1.00 96.19 71 VAL A O 1
ATOM 531 N N . ILE A 1 72 ? 9.478 3.309 -7.747 1.00 97.75 72 ILE A N 1
ATOM 532 C CA . ILE A 1 72 ? 10.927 3.129 -7.920 1.00 97.75 72 ILE A CA 1
ATOM 533 C C . ILE A 1 72 ? 11.205 1.925 -8.822 1.00 97.75 72 ILE A C 1
ATOM 535 O O . ILE A 1 72 ? 11.964 2.039 -9.786 1.00 97.75 72 ILE A O 1
ATOM 539 N N . LEU A 1 73 ? 10.564 0.786 -8.555 1.00 97.50 73 LEU A N 1
ATOM 540 C CA . LEU A 1 73 ? 10.749 -0.424 -9.351 1.00 97.50 73 LEU A CA 1
ATOM 541 C C . LEU A 1 73 ? 10.263 -0.241 -10.795 1.00 97.50 73 LEU A C 1
ATOM 543 O O . LEU A 1 73 ? 10.924 -0.700 -11.728 1.00 97.50 73 LEU A O 1
ATOM 547 N N . GLY A 1 74 ? 9.148 0.465 -10.991 1.00 96.88 74 GLY A N 1
ATOM 548 C CA . GLY A 1 74 ? 8.620 0.815 -12.308 1.00 96.88 74 GLY A CA 1
ATOM 549 C C . GLY A 1 74 ? 9.589 1.685 -13.106 1.00 96.88 74 GLY A C 1
ATOM 550 O O . GLY A 1 74 ? 9.882 1.374 -14.259 1.00 96.88 74 GLY A O 1
ATOM 551 N N . ILE A 1 75 ? 10.160 2.719 -12.481 1.00 97.50 75 ILE A N 1
ATOM 552 C CA . ILE A 1 75 ? 11.173 3.587 -13.101 1.00 97.50 75 ILE A CA 1
ATOM 553 C C . ILE A 1 75 ? 12.423 2.783 -13.467 1.00 97.50 75 ILE A C 1
ATOM 555 O O . ILE A 1 75 ? 12.895 2.871 -14.600 1.00 97.50 75 ILE A O 1
ATOM 559 N N . ILE A 1 76 ? 12.939 1.963 -12.546 1.00 97.31 76 ILE A N 1
ATOM 560 C CA . ILE A 1 76 ? 14.103 1.101 -12.804 1.00 97.31 76 ILE A CA 1
ATOM 561 C C . ILE A 1 76 ? 13.826 0.179 -13.995 1.00 97.31 76 ILE A C 1
ATOM 563 O O . ILE A 1 76 ? 14.640 0.091 -14.913 1.00 97.31 76 ILE A O 1
ATOM 567 N N . SER A 1 77 ? 12.657 -0.461 -14.020 1.00 95.75 77 SER A N 1
ATOM 568 C CA . SER A 1 77 ? 12.255 -1.362 -15.105 1.00 95.75 77 SER A CA 1
ATOM 569 C C . SER A 1 77 ? 12.149 -0.630 -16.443 1.00 95.75 77 SER A C 1
ATOM 571 O O . SER A 1 77 ? 12.630 -1.124 -17.463 1.00 95.75 77 SER A O 1
ATOM 573 N N . MET A 1 78 ? 11.579 0.578 -16.443 1.00 95.06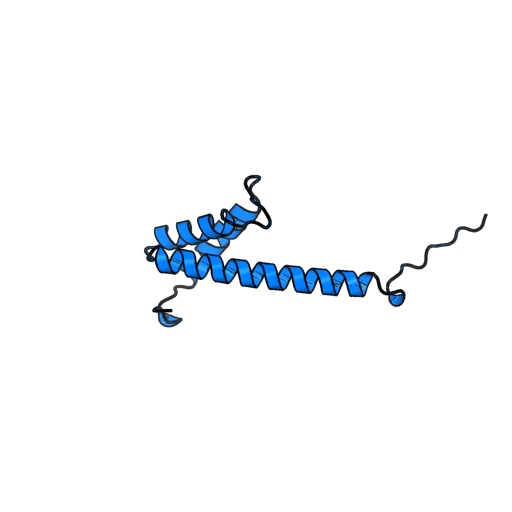 78 MET A N 1
ATOM 574 C CA . MET A 1 78 ? 11.454 1.414 -17.635 1.00 95.06 78 MET A CA 1
ATOM 575 C C . MET A 1 78 ? 12.822 1.825 -18.186 1.00 95.06 78 MET A C 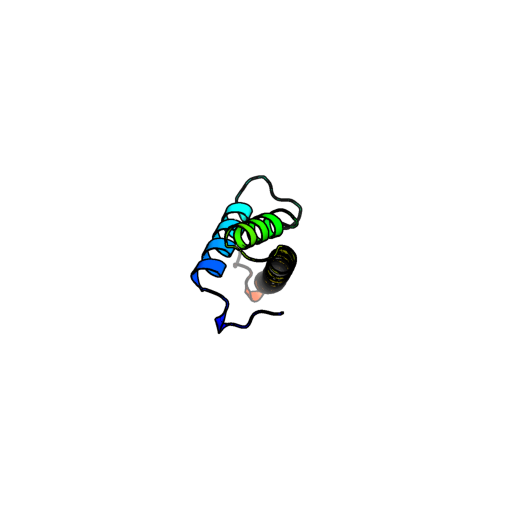1
ATOM 577 O O . MET A 1 78 ? 13.033 1.771 -19.399 1.00 95.06 78 MET A O 1
ATOM 581 N N . ILE A 1 79 ? 13.771 2.175 -17.311 1.00 95.12 79 ILE A N 1
ATOM 582 C CA . ILE A 1 79 ? 15.156 2.474 -17.699 1.00 95.12 79 ILE A CA 1
ATOM 583 C C . ILE A 1 79 ? 15.800 1.239 -18.326 1.00 95.12 79 ILE A C 1
ATOM 585 O O . ILE A 1 79 ? 16.339 1.343 -19.425 1.00 95.12 79 ILE A O 1
ATOM 589 N N . ILE A 1 80 ? 15.708 0.077 -17.670 1.00 94.19 80 ILE A N 1
ATOM 590 C CA . ILE A 1 80 ? 16.308 -1.176 -18.153 1.00 94.19 80 ILE A CA 1
ATOM 591 C C . ILE A 1 80 ? 15.779 -1.527 -19.545 1.00 94.19 80 ILE A C 1
ATOM 593 O O . ILE A 1 80 ? 16.577 -1.757 -20.449 1.00 94.19 80 ILE A O 1
ATOM 597 N N . ILE A 1 81 ? 14.460 -1.509 -19.749 1.00 93.19 81 ILE A N 1
ATOM 598 C CA . ILE A 1 81 ? 13.841 -1.834 -21.047 1.00 93.19 81 ILE A CA 1
ATOM 599 C C . ILE A 1 81 ? 14.215 -0.809 -22.128 1.00 93.19 81 ILE A C 1
ATOM 601 O O . ILE A 1 81 ? 14.353 -1.165 -23.297 1.00 93.19 81 ILE A O 1
ATOM 605 N N . SER A 1 82 ? 14.416 0.455 -21.752 1.00 90.75 82 SER A N 1
ATOM 606 C CA . SER A 1 82 ? 14.811 1.511 -22.691 1.00 90.75 82 SER A CA 1
ATOM 607 C C . SER A 1 82 ? 16.271 1.405 -23.149 1.00 90.75 82 SER A C 1
ATOM 609 O O . SER A 1 82 ? 16.657 2.075 -24.112 1.00 90.75 82 SER A O 1
ATOM 611 N N . LEU A 1 83 ? 17.098 0.578 -22.496 1.00 92.00 83 LEU A N 1
ATOM 612 C CA . LEU A 1 83 ? 18.488 0.381 -22.900 1.00 92.00 83 LEU A CA 1
ATOM 613 C C . LEU A 1 83 ? 18.575 -0.304 -24.276 1.00 92.00 83 LEU A C 1
ATOM 615 O O . LEU A 1 83 ? 17.808 -1.221 -24.580 1.00 92.00 83 LEU A O 1
ATOM 619 N N . PRO A 1 84 ? 19.565 0.069 -25.108 1.00 81.88 84 PRO A N 1
ATOM 620 C CA . PRO A 1 84 ? 19.702 -0.441 -26.474 1.00 81.88 84 PRO A CA 1
ATOM 621 C C . PRO A 1 84 ? 19.899 -1.962 -26.551 1.00 81.88 84 PRO A C 1
ATOM 623 O O . PRO A 1 84 ? 19.615 -2.552 -27.588 1.00 81.88 84 PRO A O 1
ATOM 626 N N . PHE A 1 85 ? 20.335 -2.599 -25.461 1.00 82.81 85 PHE A N 1
ATOM 627 C CA . PHE A 1 85 ? 20.517 -4.049 -25.360 1.00 82.81 85 PHE A CA 1
ATOM 628 C C . PHE A 1 85 ? 19.202 -4.839 -25.412 1.00 82.81 85 PHE A C 1
ATOM 630 O O . PHE A 1 85 ? 19.208 -5.984 -25.854 1.00 82.81 85 PHE A O 1
ATOM 637 N N . TYR A 1 86 ? 18.087 -4.233 -24.988 1.00 78.44 86 TYR A N 1
ATOM 638 C CA . TYR A 1 86 ? 16.767 -4.874 -24.949 1.00 78.44 86 TYR A CA 1
ATOM 639 C C . TYR A 1 86 ? 15.872 -4.469 -26.121 1.00 78.44 86 TYR A C 1
ATOM 641 O O . TYR A 1 86 ? 14.720 -4.898 -26.193 1.00 78.44 86 TYR A O 1
ATOM 649 N N . ARG A 1 87 ? 16.387 -3.673 -27.070 1.00 72.88 87 ARG A N 1
ATOM 650 C CA . ARG A 1 87 ? 15.657 -3.360 -28.299 1.00 72.88 87 ARG A CA 1
ATOM 651 C C . ARG A 1 87 ? 15.469 -4.648 -29.104 1.00 72.88 87 ARG A C 1
ATOM 653 O O . ARG A 1 87 ? 16.471 -5.242 -29.512 1.00 72.88 87 ARG A O 1
ATOM 660 N N . PRO A 1 88 ? 14.226 -5.087 -29.373 1.00 72.62 88 PRO A N 1
ATOM 661 C CA . PRO A 1 88 ? 14.018 -6.190 -30.293 1.00 72.62 88 PRO A CA 1
ATOM 662 C C . PRO A 1 88 ? 14.634 -5.803 -31.639 1.00 72.62 88 PRO A C 1
ATOM 664 O O . PRO A 1 88 ? 14.443 -4.680 -32.109 1.00 72.62 88 PRO A O 1
ATOM 667 N N . LYS A 1 89 ? 15.410 -6.713 -32.242 1.00 69.88 89 LYS A N 1
ATOM 668 C CA . LYS A 1 89 ? 15.893 -6.534 -33.614 1.00 69.88 89 LYS A CA 1
ATOM 669 C C . LYS A 1 89 ? 14.657 -6.430 -34.495 1.00 69.88 89 LYS A C 1
ATOM 671 O O . LYS A 1 89 ? 14.024 -7.442 -34.784 1.00 69.88 89 LYS A O 1
ATOM 676 N N . THR A 1 90 ? 14.291 -5.213 -34.878 1.00 66.69 90 THR A N 1
ATOM 677 C CA . THR A 1 90 ? 13.272 -4.989 -35.891 1.00 66.69 90 THR A CA 1
ATOM 678 C C . THR A 1 90 ? 13.721 -5.784 -37.109 1.00 66.69 90 THR A C 1
ATOM 680 O O . THR A 1 90 ? 14.809 -5.530 -37.629 1.00 66.69 90 THR A O 1
ATOM 683 N N . ALA A 1 91 ? 12.946 -6.793 -37.511 1.00 60.34 91 ALA A N 1
ATOM 684 C CA . ALA A 1 91 ? 13.140 -7.442 -38.795 1.00 60.34 91 ALA A CA 1
ATOM 685 C C . ALA A 1 91 ? 12.933 -6.348 -39.843 1.00 60.34 91 ALA A C 1
ATOM 687 O O . ALA A 1 91 ? 11.808 -5.958 -40.150 1.00 60.34 91 ALA A O 1
ATOM 688 N N . VAL A 1 92 ? 14.040 -5.759 -40.288 1.00 64.44 92 VAL A N 1
ATOM 689 C CA . VAL A 1 92 ? 14.073 -4.887 -41.448 1.00 64.44 92 VAL A CA 1
ATOM 690 C C . VAL A 1 92 ? 13.683 -5.787 -42.612 1.00 64.44 92 VAL A C 1
ATOM 692 O O . VAL A 1 92 ? 14.501 -6.529 -43.144 1.00 64.44 92 V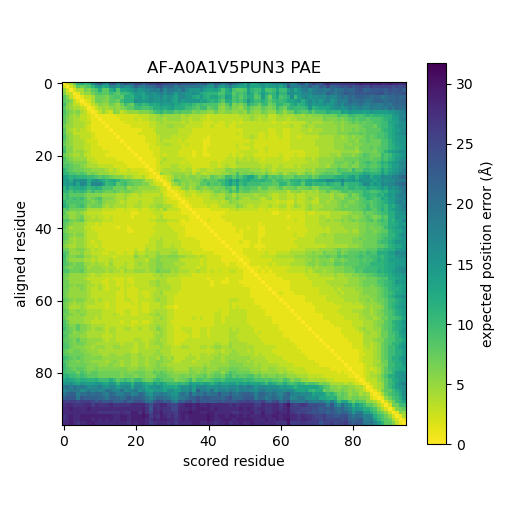AL A O 1
ATOM 695 N N . ASN A 1 93 ? 12.396 -5.771 -42.948 1.00 61.62 93 ASN A N 1
ATOM 696 C CA . ASN A 1 93 ? 11.922 -6.223 -44.242 1.00 61.62 93 ASN A CA 1
ATOM 697 C C . ASN A 1 93 ? 12.428 -5.186 -45.250 1.00 61.62 93 ASN A C 1
ATOM 699 O O . ASN A 1 93 ? 11.778 -4.166 -45.480 1.00 61.62 93 ASN A O 1
ATOM 703 N N . THR A 1 94 ? 13.637 -5.392 -45.772 1.00 55.34 94 THR A N 1
ATOM 704 C CA . THR A 1 94 ? 14.035 -4.771 -47.038 1.00 55.34 94 THR A CA 1
ATOM 705 C C . THR A 1 94 ? 13.149 -5.340 -48.150 1.00 55.34 94 THR A C 1
ATOM 707 O O . THR A 1 94 ? 12.926 -6.554 -48.135 1.00 55.34 94 THR A O 1
ATOM 710 N N . PRO A 1 95 ? 12.627 -4.494 -49.057 1.00 62.22 95 PRO A N 1
ATOM 711 C CA . PRO A 1 95 ? 11.840 -4.935 -50.208 1.00 62.22 95 PRO A CA 1
ATOM 712 C C . PRO A 1 95 ? 12.643 -5.821 -51.165 1.00 62.22 95 PRO A C 1
ATOM 714 O O . PRO A 1 95 ? 13.890 -5.689 -51.194 1.00 62.22 95 PRO A O 1
#

Solvent-accessible surface area (backbone atoms only — not comparable to full-atom values): 5454 Å² total; per-residue (Å²): 124,101,66,57,77,90,73,53,54,66,67,57,55,51,52,18,49,50,45,16,54,56,44,72,71,45,98,74,62,43,78,96,36,50,68,44,28,32,46,35,19,17,52,40,32,38,76,71,72,44,56,63,73,56,20,43,54,50,25,46,52,52,50,53,53,54,51,51,51,50,50,53,52,49,52,53,50,52,54,57,57,69,36,79,88,60,53,75,82,72,80,77,79,73,132